Protein AF-A0A7Y3ICQ2-F1 (afdb_monomer_lite)

pLDDT: mean 76.47, std 19.73, range [37.09, 96.12]

Sequence (102 aa):
MTMNRTWTWLTVAVAAGCSPSGGQEGPEGASQATVDSAQVVTEVQGFLAEYLTAIEARDEEAVRNRLLSERYRWVEDGEVRYRHVEDVLESLAQFPAGMPIR

Secondary structure (DSSP, 8-state):
------------------------------------HHHHHHHHHHHHHHHHHHHHHT-HHHHHHHH--TT--EEETTEEEESSHHHHHHHHHTSPTT----

Radius of gyration: 21.96 Å; chains: 1; bounding box: 53×48×47 Å

Structure (mmCIF, N/CA/C/O backbone):
data_AF-A0A7Y3ICQ2-F1
#
_entry.id   AF-A0A7Y3ICQ2-F1
#
loop_
_atom_site.group_PDB
_atom_site.id
_atom_site.type_symbol
_atom_site.label_atom_id
_atom_site.label_alt_id
_atom_site.label_comp_id
_atom_site.label_asym_id
_atom_site.label_entity_id
_atom_site.label_seq_id
_atom_site.pdbx_PDB_ins_code
_atom_site.Cartn_x
_atom_site.Cartn_y
_atom_site.Cartn_z
_atom_site.occupancy
_atom_site.B_iso_or_equiv
_atom_site.auth_seq_id
_atom_site.auth_comp_id
_atom_site.auth_asym_id
_atom_site.auth_atom_id
_atom_site.pdbx_PDB_model_num
ATOM 1 N N . MET A 1 1 ? 8.800 -39.348 14.790 1.00 41.84 1 MET A N 1
ATOM 2 C CA . MET A 1 1 ? 8.874 -39.202 13.321 1.00 41.84 1 MET A CA 1
ATOM 3 C C . MET A 1 1 ? 9.064 -37.726 13.026 1.00 41.84 1 MET A C 1
ATOM 5 O O . MET A 1 1 ? 8.119 -36.966 13.168 1.00 41.84 1 MET A O 1
ATOM 9 N N . THR A 1 2 ? 10.294 -37.308 12.742 1.00 43.47 2 THR A N 1
ATOM 10 C CA . THR A 1 2 ? 10.679 -35.895 12.601 1.00 43.47 2 THR A CA 1
ATOM 11 C C . THR A 1 2 ? 11.023 -35.666 11.131 1.00 43.47 2 THR A C 1
ATOM 13 O O . THR A 1 2 ? 11.990 -36.233 10.631 1.00 43.47 2 THR A O 1
ATOM 16 N N . MET A 1 3 ? 10.174 -34.933 10.406 1.00 38.31 3 MET A N 1
ATOM 17 C CA . MET A 1 3 ? 10.364 -34.654 8.979 1.00 38.31 3 MET A CA 1
ATOM 18 C C . MET A 1 3 ? 11.365 -33.508 8.809 1.00 38.31 3 MET A C 1
ATOM 20 O O . MET A 1 3 ? 11.039 -32.347 9.046 1.00 38.31 3 MET A O 1
ATOM 24 N N . ASN A 1 4 ? 12.581 -33.848 8.381 1.00 46.53 4 ASN A N 1
ATOM 25 C CA . ASN A 1 4 ? 13.571 -32.893 7.892 1.00 46.53 4 ASN A CA 1
ATOM 26 C C . ASN A 1 4 ? 13.059 -32.257 6.593 1.00 46.53 4 ASN A C 1
ATOM 28 O O . ASN A 1 4 ? 12.980 -32.923 5.563 1.00 46.53 4 ASN A O 1
ATOM 32 N N . ARG A 1 5 ? 12.721 -30.967 6.631 1.00 54.25 5 ARG A N 1
ATOM 33 C CA . ARG A 1 5 ? 12.457 -30.166 5.430 1.00 54.25 5 ARG A CA 1
ATOM 34 C C . ARG A 1 5 ? 13.749 -29.481 5.001 1.00 54.25 5 ARG A C 1
ATOM 36 O O . ARG A 1 5 ? 14.103 -28.429 5.521 1.00 54.25 5 ARG A O 1
ATOM 43 N N . THR A 1 6 ? 14.456 -30.094 4.064 1.00 53.41 6 THR A N 1
ATOM 44 C CA . THR A 1 6 ? 15.546 -29.472 3.309 1.00 53.41 6 THR A CA 1
ATOM 45 C C . THR A 1 6 ? 14.963 -28.456 2.328 1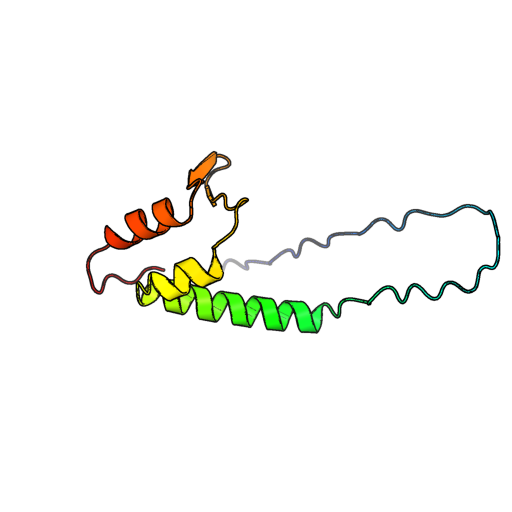.00 53.41 6 THR A C 1
ATOM 47 O O . THR A 1 6 ? 14.090 -28.787 1.531 1.00 53.41 6 THR A O 1
ATOM 50 N N . TRP A 1 7 ? 15.417 -27.206 2.408 1.00 45.72 7 TRP A N 1
ATOM 51 C CA . TRP A 1 7 ? 15.049 -26.152 1.465 1.00 45.72 7 TRP A CA 1
ATOM 52 C C . TRP A 1 7 ? 16.070 -26.153 0.330 1.00 45.72 7 TRP A C 1
ATOM 54 O O . TRP A 1 7 ? 17.244 -25.845 0.534 1.00 45.72 7 TRP A O 1
ATOM 64 N N . THR A 1 8 ? 15.631 -26.555 -0.858 1.00 57.59 8 THR A N 1
ATOM 65 C CA . THR A 1 8 ? 16.425 -26.473 -2.082 1.00 57.59 8 THR A CA 1
ATOM 66 C C . THR A 1 8 ? 16.348 -25.043 -2.605 1.00 57.59 8 THR A C 1
ATOM 68 O O . THR A 1 8 ? 15.293 -24.603 -3.056 1.00 57.59 8 THR A O 1
ATOM 71 N N . TRP A 1 9 ? 17.454 -24.308 -2.534 1.00 53.09 9 TRP A N 1
ATOM 72 C CA . TRP A 1 9 ? 17.576 -23.012 -3.197 1.00 53.09 9 TRP A CA 1
ATOM 73 C C . TRP A 1 9 ? 17.679 -23.227 -4.709 1.00 53.09 9 TRP A C 1
ATOM 75 O O . TRP A 1 9 ? 18.530 -23.985 -5.176 1.00 53.09 9 TRP A O 1
ATOM 85 N N . LEU A 1 10 ? 16.809 -22.567 -5.474 1.00 48.25 10 LEU A N 1
ATOM 86 C CA . LEU A 1 10 ? 16.891 -22.523 -6.929 1.00 48.25 10 LEU A CA 1
ATOM 87 C C . LEU A 1 10 ? 17.963 -21.491 -7.314 1.00 48.25 10 LEU A C 1
ATOM 89 O O . LEU A 1 10 ? 17.770 -20.291 -7.130 1.00 48.25 10 LEU A O 1
ATOM 93 N N . THR A 1 11 ? 19.113 -21.940 -7.810 1.00 57.84 11 THR A N 1
ATOM 94 C CA . THR A 1 11 ? 20.149 -21.049 -8.348 1.00 57.84 11 THR A CA 1
ATOM 95 C C . THR A 1 11 ? 19.780 -20.672 -9.782 1.00 57.84 11 THR A C 1
ATOM 97 O O . THR A 1 11 ? 19.745 -21.532 -10.659 1.00 57.84 11 THR A O 1
ATOM 100 N N . VAL A 1 12 ? 19.507 -19.392 -10.040 1.00 53.12 12 VAL A N 1
ATOM 101 C CA . VAL A 1 12 ? 19.378 -18.874 -11.409 1.00 53.12 12 VAL A CA 1
ATOM 102 C C . VAL A 1 12 ? 20.786 -18.695 -11.976 1.00 53.12 12 VAL A C 1
ATOM 104 O O . VAL A 1 12 ? 21.529 -17.813 -11.553 1.00 53.12 12 VAL A O 1
ATOM 107 N N . ALA A 1 13 ? 21.164 -19.553 -12.921 1.00 49.28 13 ALA A N 1
ATOM 108 C CA . ALA A 1 13 ? 22.367 -19.377 -13.722 1.00 49.28 13 ALA A CA 1
ATOM 109 C C . ALA A 1 13 ? 22.078 -18.361 -14.838 1.00 49.28 13 ALA A C 1
ATOM 111 O O . ALA A 1 13 ? 21.305 -18.643 -15.754 1.00 49.28 13 ALA A O 1
ATOM 112 N N . VAL A 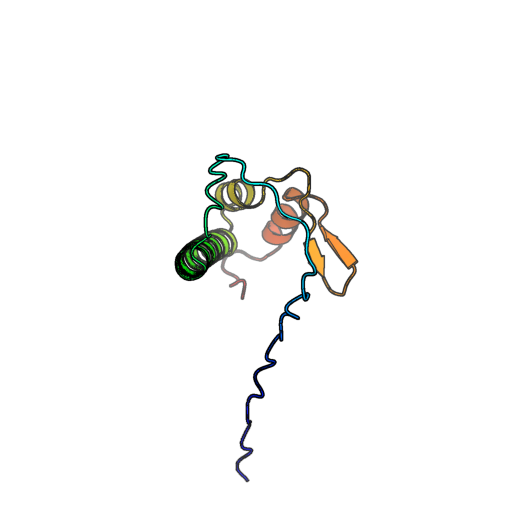1 14 ? 22.694 -17.179 -14.771 1.00 56.88 14 VAL A N 1
ATOM 113 C CA . VAL A 1 14 ? 22.733 -16.252 -15.909 1.00 56.88 14 VAL A CA 1
ATOM 114 C C . VAL A 1 14 ? 23.787 -16.767 -16.881 1.00 56.88 14 VAL A C 1
ATOM 116 O O . VAL A 1 14 ? 24.974 -16.823 -16.562 1.00 56.88 14 VAL A O 1
ATOM 119 N N . ALA A 1 15 ? 23.338 -17.180 -18.065 1.00 50.38 15 ALA A N 1
ATOM 120 C CA . ALA A 1 15 ? 24.214 -17.541 -19.164 1.00 50.38 15 ALA A CA 1
ATOM 121 C C . ALA A 1 15 ? 25.042 -16.314 -19.574 1.00 50.38 15 ALA A C 1
ATOM 123 O O . ALA A 1 15 ? 24.509 -15.336 -20.097 1.00 50.38 15 ALA A O 1
ATOM 124 N N . ALA A 1 16 ? 26.352 -16.377 -19.336 1.00 49.16 16 ALA A N 1
ATOM 125 C CA . ALA A 1 16 ? 27.315 -15.491 -19.964 1.00 49.16 16 ALA A CA 1
ATOM 126 C C . ALA A 1 1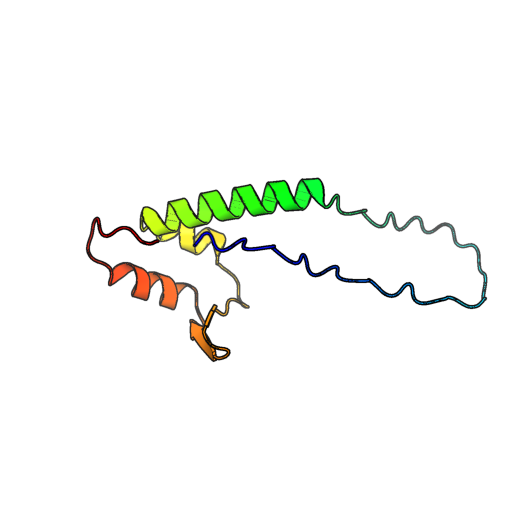6 ? 27.270 -15.745 -21.478 1.00 49.16 16 ALA A C 1
ATOM 128 O O . ALA A 1 16 ? 27.792 -16.746 -21.969 1.00 49.16 16 ALA A O 1
ATOM 129 N N . GLY A 1 17 ? 26.591 -14.865 -22.214 1.00 39.44 17 GLY A N 1
ATOM 130 C CA . GLY A 1 17 ? 26.667 -14.832 -23.667 1.00 39.44 17 GLY A CA 1
ATOM 131 C C . GLY A 1 17 ? 28.105 -14.537 -24.083 1.00 39.44 17 GLY A C 1
ATOM 132 O O . GLY A 1 17 ? 28.624 -13.457 -23.817 1.00 39.44 17 GLY A O 1
ATOM 133 N N . CYS A 1 18 ? 28.762 -15.520 -24.694 1.00 45.69 18 CYS A N 1
ATOM 134 C CA . CYS A 1 18 ? 30.089 -15.375 -25.275 1.00 45.69 18 CYS A CA 1
ATOM 135 C C . CYS A 1 18 ? 30.078 -14.367 -26.437 1.00 45.69 18 CYS A C 1
ATOM 137 O O . CYS A 1 18 ? 29.314 -14.516 -27.391 1.00 45.69 18 CYS A O 1
ATOM 139 N N . SER A 1 19 ? 30.982 -13.390 -26.375 1.00 48.91 19 SER A N 1
ATOM 140 C CA . SER A 1 19 ? 31.354 -12.498 -27.479 1.00 48.91 19 SER A CA 1
ATOM 141 C C . SER A 1 19 ? 32.100 -13.235 -28.598 1.00 48.91 19 SER A C 1
ATOM 143 O O . SER A 1 19 ? 32.876 -14.154 -28.317 1.00 48.91 19 SER A O 1
ATOM 145 N N . PRO A 1 20 ? 32.017 -12.724 -29.839 1.00 50.69 20 PRO A N 1
ATOM 146 C CA . PRO A 1 20 ? 33.225 -12.605 -30.646 1.00 50.69 20 PRO A CA 1
ATOM 147 C C . PRO A 1 20 ? 33.392 -11.215 -31.292 1.00 50.69 20 PRO A C 1
ATOM 149 O O . PRO A 1 20 ? 32.501 -10.707 -31.960 1.00 50.69 20 PRO A O 1
ATOM 152 N N . SER A 1 21 ? 34.593 -10.667 -31.086 1.00 49.88 21 SER A N 1
ATOM 153 C CA . SER A 1 21 ? 35.403 -9.805 -31.965 1.00 49.88 21 SER A CA 1
ATOM 154 C C . SER A 1 21 ? 34.757 -8.702 -32.813 1.00 49.88 21 SER A C 1
ATOM 156 O O . SER A 1 21 ? 34.125 -8.962 -33.831 1.00 49.88 21 SER A O 1
ATOM 158 N N . GLY A 1 22 ? 35.153 -7.462 -32.521 1.00 37.09 22 GLY A N 1
ATOM 159 C CA . GLY A 1 22 ? 35.107 -6.338 -33.460 1.00 37.09 22 GLY A CA 1
ATOM 160 C C . GLY A 1 22 ? 35.358 -5.026 -32.729 1.00 37.09 22 GLY A C 1
ATOM 161 O O . GLY A 1 22 ? 34.457 -4.512 -32.082 1.00 37.09 22 GLY A O 1
ATOM 162 N N . GLY A 1 23 ? 36.600 -4.540 -32.743 1.00 44.97 23 GLY A N 1
ATOM 163 C CA . GLY A 1 23 ? 36.995 -3.347 -31.996 1.00 44.97 23 GLY A CA 1
ATOM 164 C C . GLY A 1 23 ? 36.445 -2.050 -32.581 1.00 44.97 23 GLY A C 1
ATOM 165 O O . GLY A 1 23 ? 36.264 -1.962 -33.787 1.00 44.97 23 GLY A O 1
ATOM 166 N N . GLN A 1 24 ? 36.267 -1.041 -31.729 1.00 39.19 24 GLN A N 1
ATOM 167 C CA . GLN A 1 24 ? 36.685 0.333 -32.009 1.00 39.19 24 GLN A CA 1
ATOM 168 C C . GLN A 1 24 ? 36.640 1.145 -30.712 1.00 39.19 24 GLN A C 1
ATOM 170 O O . GLN A 1 24 ? 35.622 1.192 -30.026 1.00 39.19 24 GLN A O 1
ATOM 175 N N . GLU A 1 25 ? 37.774 1.744 -30.366 1.00 50.81 25 GLU A N 1
ATOM 176 C CA . GLU A 1 25 ? 37.933 2.668 -29.249 1.00 50.81 25 GLU A CA 1
ATOM 177 C C . GLU A 1 25 ? 37.095 3.931 -29.501 1.00 50.81 25 GLU A C 1
ATOM 179 O O . GLU A 1 25 ? 37.323 4.657 -30.468 1.00 50.81 25 GLU A O 1
ATOM 184 N N . GLY A 1 26 ? 36.129 4.194 -28.623 1.00 46.00 26 GLY A N 1
ATOM 185 C CA . GLY A 1 26 ? 35.429 5.470 -28.515 1.00 46.00 26 GLY A CA 1
ATOM 186 C C . GLY A 1 26 ? 35.362 5.865 -27.038 1.00 46.00 26 GLY A C 1
ATOM 187 O O . GLY A 1 26 ? 34.922 5.045 -26.229 1.00 46.00 26 GLY A O 1
ATOM 188 N N . PRO A 1 27 ? 35.809 7.070 -26.635 1.00 55.50 27 PRO A N 1
ATOM 189 C CA . PRO A 1 27 ? 35.720 7.513 -25.254 1.00 55.50 27 PRO A CA 1
ATOM 190 C C . PRO A 1 27 ? 34.328 8.104 -25.022 1.00 55.50 27 PRO A C 1
ATOM 192 O O . PRO A 1 27 ? 34.169 9.304 -24.829 1.00 55.50 27 PRO A O 1
ATOM 195 N N . GLU A 1 28 ? 33.303 7.263 -25.049 1.00 48.22 28 GLU A N 1
ATOM 196 C CA . GLU A 1 28 ? 31.994 7.615 -24.512 1.00 48.22 28 GLU A CA 1
ATOM 197 C C . GLU A 1 28 ? 31.820 6.819 -23.232 1.00 48.22 28 GLU A C 1
ATOM 199 O O . GLU A 1 28 ? 31.367 5.677 -23.218 1.00 48.22 28 GLU A O 1
ATOM 204 N N . GLY A 1 29 ? 32.265 7.440 -22.137 1.00 47.62 29 GLY A N 1
ATOM 205 C CA . GLY A 1 29 ? 31.999 7.003 -20.777 1.00 47.62 29 GLY A CA 1
ATOM 206 C C . GLY A 1 29 ? 30.507 7.091 -20.481 1.00 47.62 29 GLY A C 1
ATOM 207 O O . GLY A 1 29 ? 30.071 7.920 -19.687 1.00 47.62 29 GLY A O 1
ATOM 208 N N . ALA A 1 30 ? 29.718 6.219 -21.103 1.00 51.97 30 ALA A N 1
ATOM 209 C CA . ALA A 1 30 ? 28.465 5.773 -20.540 1.00 51.97 30 ALA A CA 1
ATOM 210 C C . ALA A 1 30 ? 28.845 4.978 -19.292 1.00 51.97 30 ALA A C 1
ATOM 212 O O . ALA A 1 30 ? 29.102 3.776 -19.344 1.00 51.97 30 ALA A O 1
ATOM 213 N N . SER A 1 31 ? 28.962 5.694 -18.173 1.00 48.97 31 SER A N 1
ATOM 214 C CA . SER A 1 31 ? 28.962 5.099 -16.848 1.00 48.97 31 SER A CA 1
ATOM 215 C C . SER A 1 31 ? 27.674 4.287 -16.758 1.00 48.97 31 SER A C 1
ATOM 217 O O . SER A 1 31 ? 26.596 4.837 -16.528 1.00 48.97 31 SER A O 1
ATOM 219 N N . GLN A 1 32 ? 27.754 2.989 -17.059 1.00 58.34 32 GLN A N 1
ATOM 220 C CA . GLN A 1 32 ? 26.708 2.054 -16.699 1.00 58.34 32 GLN A CA 1
ATOM 221 C C . GLN A 1 32 ? 26.626 2.166 -15.188 1.00 58.34 32 GLN A C 1
ATOM 223 O O . GLN A 1 32 ? 27.523 1.704 -14.487 1.00 58.34 32 GLN A O 1
ATOM 228 N N . ALA A 1 33 ? 25.609 2.877 -14.700 1.00 64.50 33 ALA A N 1
ATOM 229 C CA . ALA A 1 33 ? 25.308 2.933 -13.289 1.00 64.50 33 ALA A CA 1
ATOM 230 C C . ALA A 1 33 ? 25.108 1.486 -12.846 1.00 64.50 33 ALA A C 1
ATOM 232 O O . ALA A 1 33 ? 24.076 0.874 -13.121 1.00 64.50 33 ALA A O 1
ATOM 233 N N . THR A 1 34 ? 26.147 0.904 -12.253 1.00 73.00 34 THR A N 1
ATOM 234 C CA . THR A 1 34 ? 26.065 -0.393 -11.603 1.00 73.00 34 THR A CA 1
ATOM 235 C C . THR A 1 34 ? 25.094 -0.190 -10.460 1.00 73.00 34 THR A C 1
ATOM 237 O O . THR A 1 34 ? 25.436 0.412 -9.446 1.00 73.00 34 THR A O 1
ATOM 240 N N . VAL A 1 35 ? 23.846 -0.592 -10.681 1.00 78.94 35 VAL A N 1
ATOM 241 C CA . VAL A 1 35 ? 22.814 -0.556 -9.656 1.00 78.94 35 VAL A CA 1
ATOM 242 C C . VAL A 1 35 ? 23.279 -1.492 -8.551 1.00 78.94 35 VAL A C 1
ATOM 244 O O . VAL A 1 35 ? 23.391 -2.703 -8.763 1.00 78.94 35 VAL A O 1
ATOM 247 N N . ASP A 1 36 ? 23.601 -0.925 -7.392 1.00 90.50 36 ASP A N 1
ATOM 248 C CA . ASP A 1 36 ? 23.964 -1.716 -6.229 1.00 90.50 36 ASP A CA 1
ATOM 249 C C . ASP A 1 36 ? 22.737 -2.523 -5.799 1.00 90.50 36 ASP A C 1
ATOM 251 O O . ASP A 1 36 ? 21.732 -1.995 -5.321 1.00 90.50 36 ASP A O 1
ATOM 255 N N . SER A 1 37 ? 22.816 -3.836 -6.003 1.00 90.69 37 SER A N 1
ATOM 256 C CA . SER A 1 37 ? 21.723 -4.744 -5.674 1.00 90.69 37 SER A CA 1
ATOM 257 C C . SER A 1 37 ? 21.409 -4.728 -4.176 1.00 90.69 37 SER A C 1
ATOM 259 O O . SER A 1 37 ? 20.253 -4.906 -3.805 1.00 90.69 37 SER A O 1
ATOM 261 N N . ALA A 1 38 ? 22.398 -4.476 -3.310 1.00 91.94 38 ALA A N 1
ATOM 262 C CA . ALA A 1 38 ? 22.171 -4.373 -1.870 1.00 91.94 38 ALA A CA 1
ATOM 263 C C . ALA A 1 38 ? 21.372 -3.111 -1.512 1.00 91.94 38 ALA A C 1
ATOM 265 O O . ALA A 1 38 ? 20.466 -3.162 -0.672 1.00 91.94 38 ALA A O 1
ATOM 266 N N . GLN A 1 39 ? 21.658 -1.999 -2.192 1.00 91.88 39 GLN A N 1
ATOM 267 C CA . GLN A 1 39 ? 20.888 -0.768 -2.049 1.00 91.88 39 GLN A CA 1
ATOM 268 C C . GLN A 1 39 ? 19.438 -0.976 -2.503 1.00 91.88 39 GLN A C 1
ATOM 270 O O . GLN A 1 39 ? 18.518 -0.683 -1.742 1.00 91.88 39 GLN A O 1
ATOM 275 N N . VAL A 1 40 ? 19.221 -1.575 -3.679 1.00 93.75 40 VAL A N 1
ATOM 276 C CA . VAL A 1 40 ? 17.865 -1.861 -4.184 1.00 93.75 40 VAL A CA 1
ATOM 277 C C . VAL A 1 40 ? 17.088 -2.763 -3.232 1.00 93.75 40 VAL A C 1
ATOM 279 O O . VAL A 1 40 ? 15.919 -2.504 -2.966 1.00 93.75 40 VAL A O 1
ATOM 282 N N . VAL A 1 41 ? 17.715 -3.806 -2.680 1.00 94.94 41 VAL A N 1
ATOM 283 C CA . VAL A 1 41 ? 17.055 -4.681 -1.697 1.00 94.94 41 VAL A CA 1
ATOM 284 C C . VAL A 1 41 ? 16.595 -3.883 -0.479 1.00 94.94 41 VAL A C 1
ATOM 286 O O . VAL A 1 41 ? 15.472 -4.075 -0.018 1.00 94.94 41 VAL A O 1
ATOM 289 N N . THR A 1 42 ? 17.430 -2.971 0.015 1.00 95.50 42 THR A N 1
ATOM 290 C CA . THR A 1 42 ? 17.097 -2.121 1.166 1.00 95.50 42 THR A CA 1
ATOM 291 C C . THR A 1 42 ? 15.924 -1.189 0.846 1.00 95.50 42 THR A C 1
ATO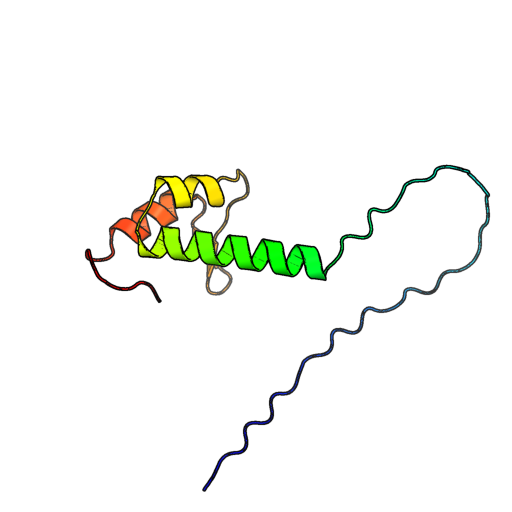M 293 O O . THR A 1 42 ? 14.984 -1.081 1.633 1.00 95.50 42 THR A O 1
ATOM 296 N N . GLU A 1 43 ? 15.931 -0.566 -0.333 1.00 94.19 43 GLU A N 1
ATOM 297 C CA . GLU A 1 43 ? 14.855 0.319 -0.794 1.00 94.19 43 GLU A CA 1
ATOM 298 C C . GLU A 1 43 ? 13.530 -0.431 -0.983 1.00 94.19 43 GLU A C 1
ATOM 300 O O . GLU A 1 43 ? 12.486 0.023 -0.516 1.00 94.19 43 GLU A O 1
ATOM 305 N N . VAL A 1 44 ? 13.565 -1.616 -1.601 1.00 94.19 44 VAL A N 1
ATOM 306 C CA . VAL A 1 44 ? 12.380 -2.465 -1.792 1.00 94.19 44 VAL A CA 1
ATOM 307 C C . VAL A 1 44 ? 11.812 -2.923 -0.449 1.00 94.19 44 VAL A C 1
ATOM 309 O O . VAL 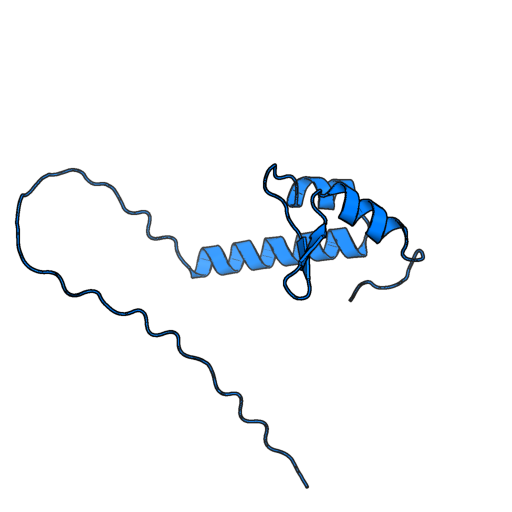A 1 44 ? 10.597 -2.903 -0.265 1.00 94.19 44 VAL A O 1
ATOM 312 N N . GLN A 1 45 ? 12.659 -3.305 0.510 1.00 96.12 45 GLN A N 1
ATOM 313 C CA . GLN A 1 45 ? 12.206 -3.680 1.853 1.00 96.12 45 GLN A CA 1
ATOM 314 C C . GLN A 1 45 ? 11.516 -2.516 2.568 1.00 96.12 45 GLN A C 1
ATOM 316 O O . GLN A 1 45 ? 10.441 -2.711 3.136 1.00 96.12 45 GLN A O 1
ATOM 321 N N . GLY A 1 46 ? 12.098 -1.315 2.506 1.00 95.56 46 GLY A N 1
ATOM 322 C CA . GLY A 1 46 ? 11.491 -0.108 3.068 1.00 95.56 46 GLY A CA 1
ATOM 323 C C . GLY A 1 46 ? 10.142 0.199 2.421 1.00 95.56 46 GLY A C 1
ATOM 324 O O . GLY A 1 46 ? 9.142 0.372 3.117 1.00 95.56 46 GLY A O 1
ATOM 325 N N . PHE A 1 47 ? 10.086 0.153 1.089 1.00 93.69 47 PHE A N 1
ATOM 326 C CA . PHE A 1 47 ? 8.848 0.348 0.342 1.00 93.69 47 PHE A CA 1
ATOM 327 C C . PHE A 1 47 ? 7.756 -0.650 0.750 1.00 93.69 47 PHE A C 1
ATOM 329 O O . PHE A 1 47 ? 6.623 -0.241 1.000 1.00 93.69 47 PHE A O 1
ATOM 336 N N . LEU A 1 48 ? 8.079 -1.945 0.838 1.00 94.00 48 LEU A N 1
ATOM 337 C CA . LEU A 1 48 ? 7.107 -2.978 1.202 1.00 94.00 48 LEU A CA 1
ATOM 338 C C . LEU A 1 48 ? 6.607 -2.809 2.638 1.00 94.00 48 LEU A C 1
ATOM 340 O O . LEU A 1 48 ? 5.412 -2.962 2.876 1.00 94.00 48 LEU A O 1
ATOM 344 N N . ALA A 1 49 ? 7.485 -2.466 3.583 1.00 94.19 49 ALA A N 1
ATOM 345 C CA . ALA A 1 49 ? 7.088 -2.230 4.969 1.00 94.19 49 ALA A CA 1
ATOM 346 C C . ALA A 1 49 ? 6.105 -1.052 5.087 1.00 94.19 49 ALA A C 1
ATOM 348 O O . ALA A 1 49 ? 5.076 -1.156 5.757 1.00 94.19 49 ALA A O 1
ATOM 349 N N . GLU A 1 50 ? 6.388 0.051 4.396 1.00 93.31 50 GLU A N 1
ATOM 350 C CA . GLU A 1 50 ? 5.519 1.230 4.373 1.00 93.31 50 GLU A CA 1
ATOM 351 C C . GLU A 1 50 ? 4.188 0.945 3.668 1.00 93.31 50 GLU A C 1
ATOM 353 O O . GLU A 1 50 ? 3.131 1.339 4.160 1.00 93.31 50 GLU A O 1
ATOM 358 N N . TYR A 1 51 ? 4.221 0.217 2.549 1.00 91.38 51 TYR A N 1
ATOM 359 C CA . TYR A 1 51 ? 3.020 -0.187 1.824 1.00 91.38 51 TYR A CA 1
ATOM 360 C C . TYR A 1 51 ? 2.116 -1.092 2.670 1.00 91.38 51 TYR A C 1
ATOM 362 O O . TYR A 1 51 ? 0.919 -0.835 2.771 1.00 91.38 51 TYR A O 1
ATOM 370 N N . LEU A 1 52 ? 2.677 -2.110 3.330 1.00 91.19 52 LEU A N 1
ATOM 371 C CA . LEU A 1 52 ? 1.917 -2.988 4.225 1.00 91.19 52 LEU A CA 1
ATOM 372 C C . LEU A 1 52 ? 1.307 -2.207 5.391 1.00 91.19 52 LEU A C 1
ATOM 374 O O . LEU A 1 52 ? 0.129 -2.386 5.689 1.00 91.19 52 LEU A O 1
ATOM 378 N N . THR A 1 53 ? 2.069 -1.286 5.984 1.00 92.44 53 THR A N 1
ATOM 379 C CA . THR A 1 53 ? 1.565 -0.406 7.050 1.00 92.44 53 THR A CA 1
ATOM 380 C C . THR A 1 53 ? 0.361 0.412 6.572 1.00 92.44 53 THR A C 1
ATOM 382 O O . THR A 1 53 ? -0.639 0.509 7.282 1.00 92.44 53 THR A O 1
ATOM 385 N N . ALA A 1 54 ? 0.419 0.963 5.355 1.00 92.38 54 ALA A N 1
ATOM 386 C CA . ALA A 1 54 ? -0.688 1.717 4.770 1.00 92.38 54 ALA A CA 1
ATOM 387 C C . ALA A 1 54 ? -1.936 0.844 4.543 1.00 92.38 54 ALA A C 1
ATOM 389 O O . ALA A 1 54 ? -3.049 1.259 4.863 1.00 92.38 54 ALA A O 1
ATOM 390 N N . ILE A 1 55 ? -1.756 -0.383 4.046 1.00 90.81 55 ILE A N 1
ATOM 391 C CA . ILE A 1 55 ? -2.845 -1.347 3.832 1.00 90.81 55 ILE A CA 1
ATOM 392 C C . ILE A 1 55 ? -3.500 -1.747 5.161 1.00 90.81 55 ILE A C 1
ATOM 394 O O . ILE A 1 55 ? -4.725 -1.709 5.278 1.00 90.81 55 ILE A O 1
ATOM 398 N N . GLU A 1 56 ? -2.708 -2.083 6.181 1.00 89.56 56 GLU A N 1
ATOM 399 C CA . GLU A 1 56 ? -3.210 -2.452 7.510 1.00 89.56 56 GLU A CA 1
ATOM 400 C C . GLU A 1 56 ? -3.995 -1.307 8.166 1.00 89.56 56 GLU A C 1
ATOM 402 O O . GLU A 1 56 ? -5.077 -1.525 8.725 1.00 89.56 56 GLU A O 1
ATOM 407 N N . ALA A 1 57 ? -3.477 -0.081 8.048 1.00 90.75 57 ALA A N 1
ATOM 408 C CA . ALA A 1 57 ? -4.124 1.131 8.535 1.00 90.75 57 ALA A CA 1
ATOM 409 C C . ALA A 1 57 ? -5.350 1.548 7.704 1.00 90.75 57 ALA A C 1
ATOM 411 O O . ALA A 1 57 ? -6.103 2.414 8.149 1.00 90.75 57 ALA A O 1
ATOM 412 N N . ARG A 1 58 ? -5.570 0.933 6.529 1.00 90.50 58 ARG A N 1
ATOM 413 C CA . ARG A 1 58 ? -6.555 1.362 5.518 1.00 90.50 58 ARG A CA 1
ATOM 414 C C . ARG A 1 58 ? -6.374 2.837 5.132 1.00 90.50 58 ARG A C 1
ATOM 416 O O . ARG A 1 58 ? -7.345 3.557 4.918 1.00 90.50 58 ARG A O 1
ATOM 423 N N . ASP A 1 59 ? -5.124 3.287 5.057 1.00 92.19 59 ASP A N 1
ATOM 424 C CA . ASP A 1 59 ? -4.770 4.639 4.628 1.00 92.19 59 ASP A CA 1
ATOM 425 C C . ASP A 1 59 ? -4.837 4.725 3.097 1.00 92.19 59 ASP A C 1
ATOM 427 O O . ASP A 1 59 ? -3.881 4.417 2.380 1.00 92.19 59 ASP A O 1
ATOM 431 N N . GLU A 1 60 ? -6.006 5.112 2.585 1.00 92.44 60 GLU A N 1
ATOM 432 C CA . GLU A 1 60 ? -6.260 5.194 1.146 1.00 92.44 60 GLU A CA 1
ATOM 433 C C . GLU A 1 60 ? -5.325 6.167 0.423 1.00 92.44 60 GLU A C 1
ATOM 435 O O . GLU A 1 60 ? -4.955 5.930 -0.728 1.00 92.44 60 GLU A O 1
ATOM 440 N N . GLU A 1 61 ? -4.950 7.274 1.069 1.00 93.50 61 GLU A N 1
ATOM 441 C CA . GLU A 1 61 ? -4.065 8.272 0.472 1.00 93.50 61 GLU A CA 1
ATOM 442 C C . GLU A 1 61 ? -2.655 7.704 0.320 1.00 93.50 61 GLU A C 1
ATOM 444 O O . GLU A 1 61 ? -2.075 7.766 -0.770 1.00 93.50 61 GLU A O 1
ATOM 449 N N . ALA A 1 62 ? -2.130 7.080 1.377 1.00 91.88 62 ALA A N 1
ATOM 450 C CA . ALA A 1 62 ? -0.828 6.434 1.334 1.00 91.88 62 ALA A CA 1
ATOM 451 C C . ALA A 1 62 ? -0.793 5.302 0.296 1.00 91.88 62 ALA A C 1
ATOM 453 O O . ALA A 1 62 ? 0.141 5.241 -0.504 1.00 91.88 62 ALA A O 1
ATOM 454 N N . VAL A 1 63 ? -1.823 4.450 0.236 1.00 91.31 63 VAL A N 1
ATOM 455 C CA . VAL A 1 63 ? -1.910 3.375 -0.768 1.00 91.31 63 VAL A CA 1
ATOM 456 C C . VAL A 1 63 ? -1.950 3.947 -2.186 1.00 91.31 63 VAL A C 1
ATOM 458 O O . VAL A 1 63 ? -1.199 3.487 -3.052 1.00 91.31 63 VAL A O 1
ATOM 461 N N . ARG A 1 64 ? -2.761 4.986 -2.426 1.00 91.62 64 ARG A N 1
ATOM 462 C CA . ARG A 1 64 ? -2.850 5.646 -3.734 1.00 91.62 64 ARG A CA 1
ATOM 463 C C . ARG A 1 64 ? -1.496 6.195 -4.160 1.00 91.62 64 ARG A C 1
ATOM 465 O O . ARG A 1 64 ? -1.033 5.871 -5.247 1.00 91.62 64 ARG A O 1
ATOM 472 N N . ASN A 1 65 ? -0.819 6.934 -3.287 1.00 91.25 65 ASN A N 1
ATOM 473 C CA . ASN A 1 65 ? 0.484 7.532 -3.583 1.00 91.25 65 ASN A CA 1
ATOM 474 C C . ASN A 1 65 ? 1.567 6.494 -3.923 1.00 91.25 65 ASN A C 1
ATOM 476 O O . ASN A 1 65 ? 2.501 6.811 -4.657 1.00 91.25 65 ASN A O 1
ATOM 480 N N . ARG A 1 66 ? 1.456 5.257 -3.420 1.00 88.12 66 ARG A N 1
ATOM 481 C CA . ARG A 1 66 ? 2.423 4.182 -3.702 1.00 88.12 66 ARG A CA 1
ATOM 482 C C . ARG A 1 66 ? 2.105 3.359 -4.941 1.00 88.12 66 ARG A C 1
ATOM 484 O O . ARG A 1 66 ? 3.033 2.847 -5.561 1.00 88.12 66 ARG A O 1
ATOM 491 N N . LEU A 1 67 ? 0.831 3.213 -5.293 1.00 84.50 67 LEU A N 1
ATOM 492 C CA . LEU A 1 67 ? 0.408 2.378 -6.420 1.00 84.50 67 LEU A CA 1
ATOM 493 C C . LEU A 1 67 ? 0.059 3.170 -7.685 1.00 84.50 67 LEU A C 1
ATOM 495 O O . LEU A 1 67 ? -0.147 2.552 -8.732 1.00 84.50 67 LEU A O 1
ATOM 499 N N . LEU A 1 68 ? -0.010 4.505 -7.612 1.00 81.31 68 LEU A N 1
ATOM 500 C CA . LEU A 1 68 ? -0.421 5.356 -8.727 1.00 81.31 68 LEU A CA 1
ATOM 501 C C . LEU A 1 68 ? 0.471 5.135 -9.955 1.00 81.31 68 LEU A C 1
ATOM 503 O O . LEU A 1 68 ? 1.628 5.549 -10.011 1.00 81.31 68 LEU A O 1
ATOM 507 N N . SER A 1 69 ? -0.090 4.469 -10.958 1.00 82.19 69 SER A N 1
ATOM 508 C CA . SER A 1 69 ? 0.568 4.194 -12.226 1.00 8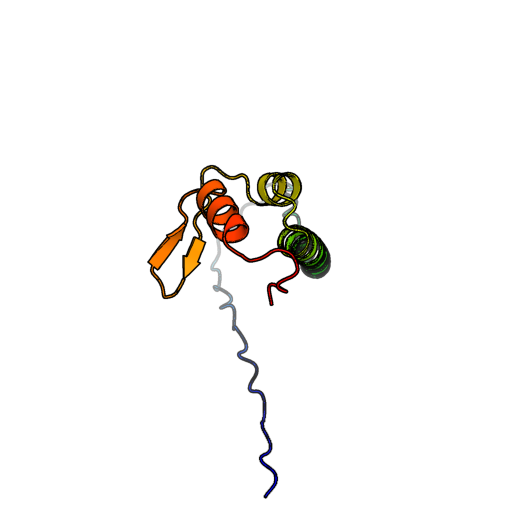2.19 69 SER A CA 1
ATOM 509 C C . SER A 1 69 ? -0.475 3.928 -13.301 1.00 82.19 69 SER A C 1
ATOM 511 O O . SER A 1 69 ? -1.363 3.096 -13.124 1.00 82.19 69 SER A O 1
ATOM 513 N N . GLU A 1 70 ? -0.302 4.543 -14.470 1.00 78.62 70 GLU A N 1
ATOM 514 C CA . GLU A 1 70 ? -1.107 4.277 -15.676 1.00 78.62 70 GLU A CA 1
ATOM 515 C C . GLU A 1 70 ? -1.037 2.805 -16.130 1.00 78.62 70 GLU A C 1
ATOM 517 O O . GLU A 1 70 ? -1.863 2.319 -16.906 1.00 78.62 70 GLU A O 1
ATOM 522 N N . ARG A 1 71 ? -0.023 2.072 -15.654 1.00 85.81 71 ARG A N 1
ATOM 523 C CA . ARG A 1 71 ? 0.220 0.660 -15.974 1.00 85.81 71 ARG A CA 1
ATOM 524 C C . ARG A 1 71 ? -0.136 -0.287 -14.834 1.00 85.81 71 ARG A C 1
ATOM 526 O O . ARG A 1 71 ? 0.181 -1.470 -14.932 1.00 85.81 71 ARG A O 1
ATOM 533 N N . TYR A 1 72 ? -0.759 0.207 -13.766 1.00 87.75 72 TYR A N 1
ATOM 534 C CA . TYR A 1 72 ? -1.120 -0.624 -12.628 1.00 87.75 72 TYR A CA 1
ATOM 535 C C . TYR A 1 72 ? -2.027 -1.781 -13.057 1.00 87.75 72 TYR A C 1
ATOM 537 O O . TYR A 1 72 ? -3.040 -1.573 -13.720 1.00 87.75 72 TYR A O 1
ATOM 545 N N . ARG A 1 73 ? -1.662 -3.009 -12.692 1.00 91.69 73 ARG A N 1
ATOM 546 C CA . ARG A 1 73 ? -2.480 -4.212 -12.865 1.00 91.69 73 ARG A CA 1
ATOM 547 C C . ARG A 1 73 ? -2.175 -5.150 -11.706 1.00 91.69 73 ARG A C 1
ATOM 549 O O . ARG A 1 73 ? -1.011 -5.482 -11.494 1.00 91.69 73 ARG A O 1
ATOM 556 N N . TRP A 1 74 ? -3.202 -5.601 -10.997 1.00 91.50 74 TRP A N 1
ATOM 557 C CA . TRP A 1 74 ? -3.070 -6.663 -10.006 1.00 91.50 74 TRP A CA 1
ATOM 558 C C . TRP A 1 74 ? -3.460 -7.991 -10.634 1.00 91.50 74 TRP A C 1
ATOM 560 O O . TRP A 1 74 ? -4.557 -8.126 -11.184 1.00 91.50 74 TRP A O 1
ATOM 570 N N . VAL A 1 75 ? -2.563 -8.966 -10.543 1.00 92.69 75 VAL A N 1
ATOM 571 C CA . VAL A 1 75 ? -2.753 -10.299 -11.110 1.00 92.69 75 VAL A CA 1
ATOM 572 C C . VAL A 1 75 ? -2.795 -11.312 -9.977 1.00 92.69 75 VAL A C 1
ATOM 574 O O . VAL A 1 75 ? -1.899 -11.344 -9.139 1.00 92.69 75 VAL A O 1
ATOM 577 N N . GLU A 1 76 ? -3.822 -12.151 -9.977 1.00 91.19 76 GLU A N 1
ATOM 578 C CA . GLU A 1 76 ? -3.995 -13.264 -9.045 1.00 91.19 76 GLU A CA 1
ATOM 579 C C . GLU A 1 76 ? -4.423 -14.486 -9.855 1.00 91.19 76 GLU A C 1
ATOM 581 O O . GLU A 1 76 ? -5.220 -14.364 -10.784 1.00 91.19 76 GLU A O 1
ATOM 586 N N . ASP A 1 77 ? -3.861 -15.655 -9.556 1.00 95.06 77 ASP A N 1
ATOM 587 C CA . ASP A 1 77 ? -4.145 -16.902 -10.285 1.00 95.06 77 ASP A CA 1
ATOM 588 C C . ASP A 1 77 ? -3.909 -16.827 -11.809 1.00 95.06 77 ASP A C 1
ATOM 590 O O . ASP A 1 77 ? -4.510 -17.565 -12.585 1.00 95.06 77 ASP A O 1
ATOM 594 N N . GLY A 1 78 ? -3.018 -15.934 -12.253 1.00 94.12 78 GLY A N 1
ATOM 595 C CA . GLY A 1 78 ? -2.730 -15.705 -13.674 1.00 94.12 78 GLY A CA 1
ATOM 596 C C . GLY A 1 78 ? -3.718 -14.777 -14.388 1.00 94.12 78 GLY A C 1
ATOM 597 O O . GLY A 1 78 ? -3.513 -14.474 -15.560 1.00 94.12 78 GLY A O 1
ATOM 598 N N . GLU A 1 79 ? -4.732 -14.271 -13.686 1.00 94.69 79 GLU A N 1
ATOM 599 C CA . GLU A 1 79 ? -5.764 -13.391 -14.231 1.00 94.69 79 GLU A CA 1
ATOM 600 C C . GLU A 1 79 ? -5.680 -11.984 -13.630 1.00 94.69 79 GLU A C 1
ATOM 602 O O . GLU A 1 79 ? -5.340 -11.794 -12.460 1.00 94.69 79 GLU A O 1
ATOM 607 N N . VAL A 1 80 ? -6.011 -10.963 -14.425 1.00 93.81 80 VAL A N 1
ATOM 608 C CA . VAL A 1 80 ? -6.073 -9.577 -13.932 1.00 93.81 80 VAL A CA 1
ATOM 609 C C . VAL A 1 80 ? -7.320 -9.411 -13.062 1.00 93.81 80 VAL A C 1
ATOM 611 O O . VAL A 1 80 ? -8.434 -9.386 -13.585 1.00 93.81 80 VAL A O 1
ATOM 614 N N . ARG A 1 81 ? -7.127 -9.252 -11.748 1.00 93.56 81 ARG A N 1
ATOM 615 C CA . ARG A 1 81 ? -8.190 -8.980 -10.764 1.00 93.56 81 ARG A CA 1
ATOM 616 C C . ARG A 1 81 ? -8.547 -7.500 -10.701 1.00 93.56 81 ARG A C 1
ATOM 618 O O . ARG A 1 81 ? -9.723 -7.163 -10.753 1.00 93.56 81 ARG A O 1
ATOM 625 N N . TYR A 1 82 ? -7.536 -6.632 -10.642 1.00 92.44 82 TYR A N 1
ATOM 626 C CA . TYR A 1 82 ? -7.711 -5.182 -10.515 1.00 92.44 82 TYR A CA 1
ATOM 627 C C . TYR A 1 82 ? -6.963 -4.457 -11.628 1.00 92.44 82 TYR A C 1
ATOM 629 O O . TYR A 1 82 ? -5.798 -4.755 -11.915 1.00 92.44 82 TYR A O 1
ATOM 637 N N . ARG A 1 83 ? -7.640 -3.516 -12.288 1.00 92.62 83 ARG A N 1
ATOM 638 C CA . ARG A 1 83 ? -7.075 -2.728 -13.396 1.00 92.62 83 ARG A CA 1
ATOM 639 C C . ARG A 1 83 ? -6.662 -1.337 -12.953 1.00 92.62 83 ARG A C 1
ATOM 641 O O . ARG A 1 83 ? -5.819 -0.730 -13.612 1.00 92.62 83 ARG A O 1
ATOM 648 N N . HIS A 1 84 ? -7.240 -0.871 -11.857 1.00 91.88 84 HIS A N 1
ATOM 649 C CA . HIS A 1 84 ? -7.026 0.443 -11.287 1.00 91.88 84 HIS A CA 1
ATOM 650 C C . HIS A 1 84 ? -6.720 0.311 -9.796 1.00 91.88 84 HIS A C 1
ATOM 652 O O . HIS A 1 84 ? -7.078 -0.678 -9.155 1.00 91.88 84 HIS A O 1
ATOM 658 N N . VAL A 1 85 ? -6.022 1.303 -9.247 1.00 91.56 85 VAL A N 1
ATOM 659 C CA . VAL A 1 85 ? -5.707 1.337 -7.811 1.00 91.56 85 VAL A CA 1
ATOM 660 C C . VAL A 1 85 ? -6.994 1.489 -7.002 1.00 91.56 85 VAL A C 1
ATOM 662 O O . VAL A 1 85 ? -7.128 0.922 -5.923 1.00 91.56 85 VAL A O 1
ATOM 665 N N . GLU A 1 86 ? -7.967 2.197 -7.564 1.00 91.62 86 GLU A N 1
ATOM 666 C CA . GLU A 1 86 ? -9.298 2.408 -7.009 1.00 91.62 86 GLU A CA 1
ATOM 667 C C . GLU A 1 86 ? -10.028 1.087 -6.742 1.00 91.62 86 GLU A C 1
ATOM 669 O O . GLU A 1 86 ? -10.653 0.962 -5.693 1.00 91.62 86 GLU A O 1
ATOM 674 N N . ASP A 1 87 ? -9.874 0.078 -7.608 1.00 91.88 87 ASP A N 1
ATOM 675 C CA . ASP A 1 87 ? -10.497 -1.238 -7.408 1.00 91.88 87 ASP A CA 1
ATOM 676 C C . ASP A 1 87 ? -9.954 -1.925 -6.134 1.00 91.88 87 ASP A C 1
ATOM 678 O O . ASP A 1 87 ? -10.673 -2.622 -5.412 1.00 91.88 87 ASP A O 1
ATOM 682 N N . VAL A 1 88 ? -8.668 -1.708 -5.830 1.00 89.69 88 VAL A N 1
ATOM 683 C CA . VAL A 1 88 ? -8.031 -2.220 -4.608 1.00 89.69 88 VAL A CA 1
ATOM 684 C C . VAL A 1 88 ? -8.531 -1.471 -3.387 1.00 89.69 88 VAL A C 1
ATOM 686 O O . VAL A 1 88 ? -8.848 -2.099 -2.382 1.00 89.69 88 VAL A O 1
ATOM 689 N N . LEU A 1 89 ? -8.630 -0.144 -3.469 1.00 91.31 89 LEU A N 1
ATOM 690 C CA . LEU A 1 89 ? -9.143 0.682 -2.375 1.00 91.31 89 LEU A CA 1
ATOM 691 C C . LEU A 1 89 ? -10.597 0.332 -2.041 1.00 91.31 89 LEU A C 1
ATOM 693 O O . LEU A 1 89 ? -10.929 0.158 -0.870 1.00 91.31 89 LEU A O 1
ATOM 697 N N . GLU A 1 90 ? -11.442 0.146 -3.056 1.00 92.25 90 GLU A N 1
ATOM 698 C CA . GLU A 1 90 ? -12.824 -0.299 -2.869 1.00 92.25 90 GLU A CA 1
ATOM 699 C C . GLU A 1 90 ? -12.873 -1.672 -2.191 1.00 92.25 90 GLU A C 1
ATOM 701 O O . GLU A 1 90 ? -13.618 -1.867 -1.231 1.00 92.25 90 GLU A O 1
ATOM 706 N N . SER A 1 91 ? -12.027 -2.608 -2.627 1.00 89.25 91 SER A N 1
ATOM 707 C CA . SER A 1 91 ? -11.937 -3.941 -2.023 1.00 89.25 91 SER A CA 1
ATOM 708 C C . SER A 1 91 ? -11.448 -3.887 -0.569 1.00 89.25 91 SER A C 1
ATOM 710 O O . SER A 1 91 ? -11.972 -4.595 0.289 1.00 89.25 91 SER A O 1
ATOM 712 N N . LEU A 1 92 ? -10.488 -3.013 -0.253 1.00 88.69 92 LEU A N 1
ATOM 713 C CA . LEU A 1 92 ? -9.998 -2.796 1.113 1.00 88.69 92 LEU A CA 1
ATOM 714 C C . LEU A 1 92 ? -11.082 -2.225 2.035 1.00 88.69 92 LEU A C 1
ATOM 716 O O . LEU A 1 92 ? -11.171 -2.627 3.199 1.00 88.69 92 LEU A O 1
ATOM 720 N N . ALA A 1 93 ? -11.935 -1.338 1.519 1.00 89.50 93 ALA A N 1
ATOM 721 C CA . ALA A 1 93 ? -13.041 -0.753 2.271 1.00 89.50 93 ALA A CA 1
ATOM 722 C C . ALA A 1 93 ? -14.115 -1.784 2.674 1.00 89.50 93 ALA A C 1
ATOM 724 O O . ALA A 1 93 ? -14.865 -1.553 3.622 1.00 89.50 93 ALA A O 1
ATOM 725 N N . GLN A 1 94 ? -14.176 -2.942 2.005 1.00 89.94 94 GLN A N 1
ATOM 726 C CA . GLN A 1 94 ? -15.117 -4.017 2.342 1.00 89.94 94 GLN A CA 1
ATOM 727 C C . GLN A 1 94 ? -14.717 -4.804 3.600 1.00 89.94 94 GLN A C 1
ATOM 729 O O . GLN A 1 94 ? -15.552 -5.500 4.185 1.00 89.94 94 GLN A O 1
ATOM 734 N N . PHE A 1 95 ? -13.462 -4.706 4.049 1.00 87.06 95 PHE A N 1
ATOM 735 C CA . PHE A 1 95 ? -13.018 -5.406 5.250 1.00 87.06 95 PHE A CA 1
ATOM 736 C C . PHE A 1 95 ? -13.538 -4.711 6.516 1.00 87.06 95 PHE A C 1
ATOM 738 O O . PHE A 1 95 ? -13.343 -3.503 6.670 1.00 87.06 95 PHE A O 1
ATOM 745 N N . PRO A 1 96 ? -14.092 -5.459 7.491 1.00 85.75 96 PRO A N 1
ATOM 746 C CA . PRO A 1 96 ? -14.517 -4.894 8.767 1.00 85.75 96 PRO A CA 1
ATOM 747 C C . PRO A 1 96 ? -13.401 -4.098 9.450 1.00 85.75 96 PRO A C 1
ATOM 749 O O . PRO A 1 96 ? -12.239 -4.517 9.453 1.00 85.75 96 PRO A O 1
ATOM 752 N N . ALA A 1 97 ? -13.755 -2.974 10.076 1.00 79.31 97 ALA A N 1
ATOM 753 C CA . ALA A 1 97 ? -12.810 -2.185 10.858 1.00 79.31 97 ALA A CA 1
ATOM 754 C C . ALA A 1 97 ? -12.165 -3.050 11.957 1.00 79.31 97 ALA A C 1
ATOM 756 O O . ALA A 1 97 ? -12.850 -3.786 12.667 1.00 79.31 97 ALA A O 1
ATOM 757 N N . GLY A 1 98 ? -10.839 -2.980 12.080 1.00 76.38 98 GLY A N 1
ATOM 758 C CA . GLY A 1 98 ? -10.081 -3.778 13.050 1.00 76.38 98 GLY A CA 1
ATOM 759 C C . GLY A 1 98 ? -9.844 -5.239 12.651 1.00 76.38 98 GLY A C 1
ATOM 760 O O . GLY A 1 98 ? -9.159 -5.949 13.385 1.00 76.38 98 GLY A O 1
ATOM 761 N N . MET A 1 99 ? -10.342 -5.700 11.494 1.00 83.75 99 MET A N 1
ATOM 762 C CA . MET A 1 99 ? -9.910 -6.982 10.936 1.00 83.75 99 MET A CA 1
ATOM 763 C C . MET A 1 99 ? -8.457 -6.851 10.450 1.00 83.75 99 MET A C 1
ATOM 765 O O . MET A 1 99 ? -8.186 -5.966 9.627 1.00 83.75 99 MET A O 1
ATOM 769 N N . PRO A 1 100 ? -7.527 -7.694 10.936 1.00 80.38 100 PRO A N 1
ATOM 770 C CA . PRO A 1 100 ? -6.158 -7.701 10.442 1.00 80.38 100 PRO A CA 1
ATOM 771 C C . PRO A 1 100 ? -6.129 -8.230 9.004 1.00 80.38 100 PRO A C 1
ATOM 773 O O . PRO A 1 100 ? -6.749 -9.251 8.708 1.00 80.38 100 PRO A O 1
ATOM 776 N N . ILE A 1 101 ? -5.396 -7.542 8.133 1.00 77.06 101 ILE A N 1
ATOM 777 C CA . ILE A 1 101 ? -5.128 -7.961 6.755 1.00 77.06 101 ILE A CA 1
ATOM 778 C C . ILE A 1 101 ? -3.737 -8.604 6.793 1.00 77.06 101 ILE A C 1
ATOM 780 O O . ILE A 1 101 ? -2.771 -7.919 7.114 1.00 77.06 101 ILE A O 1
ATOM 784 N N . ARG A 1 102 ? -3.649 -9.925 6.614 1.00 64.50 102 ARG A N 1
ATOM 785 C CA . ARG A 1 102 ? -2.407 -10.711 6.711 1.00 64.50 102 ARG A CA 1
ATOM 786 C C . ARG A 1 102 ? -2.310 -11.706 5.572 1.00 64.50 102 ARG A C 1
ATOM 788 O O . ARG A 1 102 ? -3.376 -12.262 5.226 1.00 64.50 102 ARG A O 1
#

Foldseek 3Di:
DDDDDDDDDDDDDDDPDDDDDDDDDDPPPPVPPPPDVVVVVVVVVVLVVQCLVCLQVLVLVSQCVSQVDQQRFDDDPNDTPDRDSVSVSVVSVPDDPPDGDD